Protein AF-A0A960N1C3-F1 (afdb_monomer)

Radius of gyration: 20.53 Å; Cα contacts (8 Å, |Δi|>4): 23; chains: 1; bounding box: 43×40×53 Å

Secondary structure (DSSP, 8-state):
------HHHHHHHHHHHHHHHHHHHHHHHHHHHHTSPPPTT----------TT---HHHH----SHHHHHHHHHHHGGGPPPGGGPPP-

Sequence (89 aa):
MKLSRSRRSFLRQSALTLPAWNTLLNLRLAGSLAAADPTPGDYRSLVCVFFPGGIDSFNLLVPRGDAEHAEYATVRKDLALPKEELLPI

Foldseek 3Di:
DDPPQDPVNVCVVVVCPPVVVVVVVVVVVVVVVQPPDDDPPDDDDDDDDDDPPDDDPCNVDQDQDPVSLVVVCVVCPVNRDDNVPDDDD

Mean predicted aligned error: 12.92 Å

Solvent-accessible surface area (backbone atoms only — not comparable to full-atom values): 5977 Å² total; per-residue (Å²): 136,83,84,82,76,48,72,67,57,51,50,57,54,50,66,58,56,58,62,49,53,55,50,52,51,51,51,51,53,51,50,56,62,70,65,49,84,69,59,94,93,54,92,80,82,89,82,87,86,80,66,93,88,70,82,55,69,69,78,75,52,74,62,82,52,72,70,54,30,53,50,48,35,67,76,44,48,95,74,43,79,61,78,89,74,58,75,89,132

pLDDT: mean 79.6, std 12.65, range [40.84, 97.19]

Structure (mmCIF, N/CA/C/O backbone):
data_AF-A0A960N1C3-F1
#
_entry.id   AF-A0A960N1C3-F1
#
loop_
_atom_site.group_PDB
_atom_site.id
_atom_site.type_symbol
_atom_site.label_atom_id
_atom_site.label_alt_id
_atom_site.label_comp_id
_atom_site.label_asym_id
_atom_site.label_entity_id
_atom_site.label_seq_id
_atom_site.pdbx_PDB_ins_code
_atom_site.Cartn_x
_atom_site.Cartn_y
_atom_site.Cartn_z
_atom_site.occupancy
_atom_site.B_iso_or_equiv
_atom_site.auth_seq_id
_atom_site.auth_comp_id
_atom_site.auth_asym_id
_atom_site.auth_atom_id
_atom_site.pdbx_PDB_model_num
ATOM 1 N N . MET A 1 1 ? 21.895 26.392 21.693 1.00 40.84 1 MET A N 1
ATOM 2 C CA . MET A 1 1 ? 20.879 26.430 20.616 1.00 40.84 1 MET A CA 1
ATOM 3 C C . MET A 1 1 ? 20.348 25.010 20.399 1.00 40.84 1 MET A C 1
ATOM 5 O O . MET A 1 1 ? 21.050 24.195 19.821 1.00 40.84 1 MET A O 1
ATOM 9 N N . LYS A 1 2 ? 19.186 24.651 20.971 1.00 45.91 2 LYS A N 1
ATOM 10 C CA . LYS A 1 2 ? 18.594 23.304 20.823 1.00 45.91 2 LYS A CA 1
ATOM 11 C C . LYS A 1 2 ? 17.814 23.253 19.504 1.00 45.91 2 LYS A C 1
ATOM 13 O O . LYS A 1 2 ? 16.814 23.952 19.377 1.00 45.91 2 LYS A O 1
ATOM 18 N N . LEU A 1 3 ? 18.251 22.447 18.533 1.00 56.75 3 LEU A N 1
ATOM 19 C CA . LEU A 1 3 ? 17.447 22.166 17.339 1.00 56.75 3 LEU A CA 1
ATOM 20 C C . LEU A 1 3 ? 16.240 21.307 17.740 1.00 56.75 3 LEU A C 1
ATOM 22 O O . LEU A 1 3 ? 16.353 20.094 17.901 1.00 56.75 3 LEU A O 1
ATOM 26 N N . SER A 1 4 ? 15.075 21.932 17.900 1.00 62.47 4 SER A N 1
ATOM 27 C CA . SER A 1 4 ? 13.802 21.216 18.004 1.00 62.47 4 SER A CA 1
ATOM 28 C C . SER A 1 4 ? 13.443 20.642 16.627 1.00 62.47 4 SER A C 1
ATOM 30 O O . SER A 1 4 ? 12.883 21.333 15.776 1.00 62.47 4 SER A O 1
ATOM 32 N N . ARG A 1 5 ? 13.813 19.383 16.356 1.00 73.00 5 ARG A N 1
ATOM 33 C CA . ARG A 1 5 ? 13.323 18.650 15.175 1.00 73.00 5 ARG A CA 1
ATOM 34 C C . ARG A 1 5 ? 11.871 18.247 15.426 1.00 73.00 5 ARG A C 1
ATOM 36 O O . ARG A 1 5 ? 11.594 17.443 16.311 1.00 73.00 5 ARG A O 1
ATOM 43 N N . SER A 1 6 ? 10.935 18.783 14.642 1.00 83.81 6 SER A N 1
ATOM 44 C CA . SER A 1 6 ? 9.533 18.364 14.740 1.00 83.81 6 SER A CA 1
ATOM 45 C C . SER A 1 6 ? 9.362 16.923 14.246 1.00 83.81 6 SER A C 1
ATOM 47 O O . SER A 1 6 ? 10.023 16.505 13.291 1.00 83.81 6 SER A O 1
ATOM 49 N N . ARG A 1 7 ? 8.432 16.167 14.849 1.00 81.94 7 ARG A N 1
ATOM 50 C CA . ARG A 1 7 ? 8.078 14.798 14.412 1.00 81.94 7 ARG A CA 1
ATOM 51 C C . ARG A 1 7 ? 7.779 14.737 12.909 1.00 81.94 7 ARG A C 1
ATOM 53 O O . ARG A 1 7 ? 8.210 13.818 12.226 1.00 81.94 7 ARG A O 1
ATOM 60 N N . ARG A 1 8 ? 7.110 15.766 12.377 1.00 77.88 8 ARG A N 1
ATOM 61 C CA . ARG A 1 8 ? 6.813 15.920 10.945 1.00 77.88 8 ARG A CA 1
ATOM 62 C C . ARG A 1 8 ? 8.080 16.073 10.096 1.00 77.88 8 ARG A C 1
ATOM 64 O O . ARG A 1 8 ? 8.153 15.488 9.024 1.00 77.88 8 ARG A O 1
ATOM 71 N N . SER A 1 9 ? 9.061 16.848 10.557 1.00 77.44 9 SER A N 1
ATOM 72 C CA . SER A 1 9 ? 10.347 17.008 9.863 1.00 77.44 9 SER A CA 1
ATOM 73 C C . SER A 1 9 ? 11.113 15.684 9.817 1.00 77.44 9 SER A C 1
ATOM 75 O O . SER A 1 9 ? 11.560 15.271 8.752 1.00 77.44 9 SER A O 1
ATOM 77 N N . PHE A 1 10 ? 11.149 14.960 10.939 1.00 79.50 10 PHE A N 1
ATOM 78 C CA . PHE A 1 10 ? 11.753 13.630 11.012 1.00 79.50 10 PHE A CA 1
ATOM 79 C C . PHE A 1 10 ? 11.078 12.625 10.066 1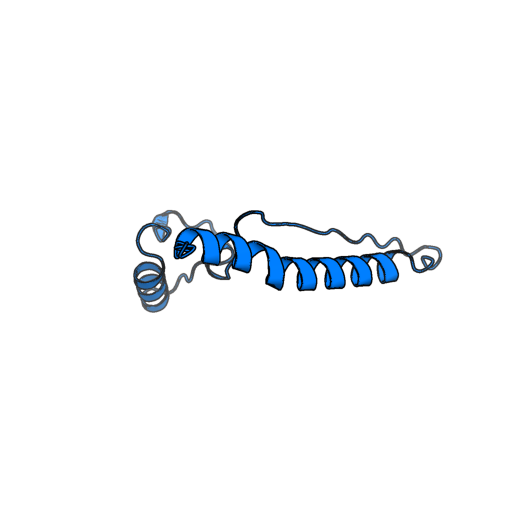.00 79.50 10 PHE A C 1
ATOM 81 O O . PHE A 1 10 ? 11.770 12.002 9.272 1.00 79.50 10 PHE A O 1
ATOM 88 N N . LEU A 1 11 ? 9.742 12.527 10.082 1.00 78.81 11 LEU A N 1
ATOM 89 C CA . LEU A 1 11 ? 8.992 11.612 9.210 1.00 78.81 11 LEU A CA 1
ATOM 90 C C . LEU A 1 11 ? 9.165 11.933 7.721 1.00 78.81 11 LEU A C 1
ATOM 92 O O . LEU A 1 11 ? 9.302 11.026 6.908 1.00 78.81 11 LEU A O 1
ATOM 96 N N . ARG A 1 12 ? 9.207 13.218 7.345 1.00 69.25 12 ARG A N 1
ATOM 97 C CA . ARG A 1 12 ? 9.491 13.616 5.955 1.00 69.25 12 ARG A CA 1
ATOM 98 C C . ARG A 1 12 ? 10.901 13.213 5.534 1.00 69.25 12 ARG A C 1
ATOM 100 O O . ARG A 1 12 ? 11.104 12.790 4.403 1.00 69.25 12 ARG A O 1
ATOM 107 N N . GLN A 1 13 ? 11.867 13.334 6.437 1.00 68.75 13 GLN A N 1
ATOM 108 C CA . GLN A 1 13 ? 13.264 13.029 6.155 1.00 68.75 13 GLN A CA 1
ATOM 109 C C . GLN A 1 13 ? 13.539 11.513 6.162 1.00 68.75 13 GLN A C 1
ATOM 111 O O . GLN A 1 13 ? 14.359 11.047 5.375 1.00 68.75 13 GLN A O 1
ATOM 116 N N . SER A 1 14 ? 12.822 10.722 6.967 1.00 64.31 14 SER A N 1
ATOM 117 C CA . SER A 1 14 ? 12.933 9.255 6.981 1.00 64.31 14 SER A CA 1
ATOM 118 C C . SER A 1 14 ? 12.177 8.585 5.829 1.00 64.31 14 SER A C 1
ATOM 120 O O . SER A 1 14 ? 12.701 7.647 5.230 1.00 64.31 14 SER A O 1
ATOM 122 N N . ALA A 1 15 ? 11.002 9.102 5.448 1.00 62.12 15 ALA A N 1
ATOM 123 C CA . ALA A 1 15 ? 10.229 8.602 4.306 1.00 62.12 15 ALA A CA 1
ATOM 124 C C . A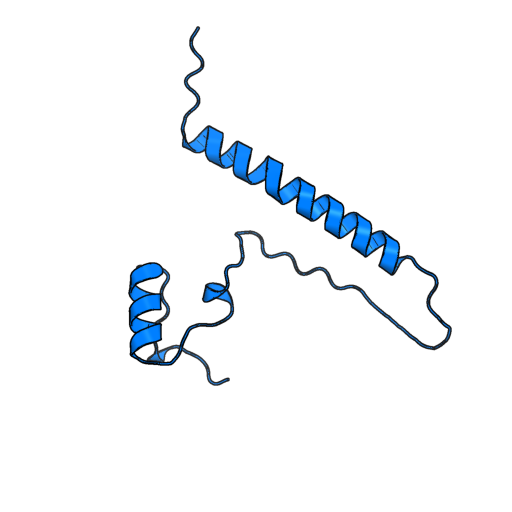LA A 1 15 ? 10.969 8.760 2.966 1.00 62.12 15 ALA A C 1
ATOM 126 O O . ALA A 1 15 ? 10.745 7.983 2.044 1.00 62.12 15 ALA A O 1
ATOM 127 N N . LEU A 1 16 ? 11.872 9.740 2.859 1.00 59.09 16 LEU A N 1
ATOM 128 C CA . LEU A 1 16 ? 12.660 9.990 1.649 1.00 59.09 16 LEU A CA 1
ATOM 129 C C . LEU A 1 16 ? 13.990 9.228 1.594 1.00 59.09 16 LEU A C 1
ATOM 131 O O . LEU A 1 16 ? 14.545 9.093 0.511 1.00 59.09 16 LEU A O 1
ATOM 135 N N . THR A 1 17 ? 14.540 8.765 2.719 1.00 58.44 17 THR A N 1
ATOM 136 C CA . THR A 1 17 ? 15.942 8.302 2.759 1.00 58.44 17 THR A CA 1
ATOM 137 C C . THR A 1 17 ? 16.100 6.785 2.717 1.00 58.44 17 THR A C 1
ATOM 139 O O . THR A 1 17 ? 17.032 6.301 2.082 1.00 58.44 17 THR A O 1
ATOM 142 N N . LEU A 1 18 ? 15.191 6.018 3.328 1.00 56.22 18 LEU A N 1
ATOM 143 C CA . LEU A 1 18 ? 15.324 4.556 3.418 1.00 56.22 18 LEU A CA 1
ATOM 144 C C . LEU A 1 18 ? 14.653 3.780 2.269 1.00 56.22 18 LEU A C 1
ATOM 146 O O . LEU A 1 18 ? 15.343 2.996 1.614 1.00 56.22 18 LEU A O 1
ATOM 150 N N . PRO A 1 19 ? 13.358 3.983 1.955 1.00 61.19 19 PRO A N 1
ATOM 151 C CA . PRO A 1 19 ? 12.724 3.249 0.859 1.00 61.19 19 PRO A CA 1
ATOM 152 C C . PRO A 1 19 ? 13.253 3.698 -0.509 1.00 61.19 19 PRO A C 1
ATOM 154 O O . PRO A 1 19 ? 13.429 2.866 -1.392 1.00 61.19 19 PRO A O 1
ATOM 157 N N . ALA A 1 20 ? 13.609 4.979 -0.667 1.00 64.19 20 ALA A N 1
ATOM 158 C CA . ALA A 1 20 ? 14.124 5.498 -1.932 1.00 64.19 20 ALA A CA 1
ATOM 159 C C . ALA A 1 20 ? 15.431 4.818 -2.359 1.00 64.19 20 ALA A C 1
ATOM 161 O O . ALA A 1 20 ? 15.603 4.532 -3.540 1.00 64.19 20 ALA A O 1
ATOM 162 N N . TRP A 1 21 ? 16.329 4.512 -1.415 1.00 68.12 21 TRP A N 1
ATOM 163 C CA . TRP A 1 21 ? 17.602 3.860 -1.729 1.00 68.12 21 TRP A CA 1
ATOM 164 C C . TRP A 1 21 ? 17.408 2.408 -2.167 1.00 68.12 21 TRP A C 1
ATOM 166 O O . TRP A 1 21 ? 17.997 1.972 -3.155 1.00 68.12 21 TRP A O 1
ATOM 176 N N . ASN A 1 22 ? 16.535 1.670 -1.475 1.00 74.62 22 ASN A N 1
ATOM 177 C CA . ASN A 1 22 ? 16.192 0.302 -1.854 1.00 74.62 22 ASN A CA 1
ATOM 178 C C . ASN A 1 22 ? 15.506 0.263 -3.231 1.00 74.62 22 ASN A C 1
ATOM 180 O O . ASN A 1 22 ? 15.871 -0.548 -4.079 1.00 74.62 22 ASN A O 1
ATOM 184 N N . THR A 1 23 ? 14.586 1.191 -3.506 1.00 78.56 23 THR A N 1
ATOM 185 C CA . THR A 1 23 ? 13.963 1.333 -4.828 1.00 78.56 23 THR A CA 1
ATOM 186 C C . THR A 1 23 ? 14.986 1.690 -5.908 1.00 78.56 23 THR A C 1
ATOM 188 O O . THR A 1 23 ? 14.997 1.052 -6.954 1.00 78.56 23 THR A O 1
ATOM 191 N N . LEU A 1 24 ? 15.887 2.649 -5.668 1.00 80.06 24 LEU A N 1
ATOM 192 C CA . LEU A 1 24 ? 16.948 3.028 -6.613 1.00 80.06 24 LEU A CA 1
ATOM 193 C C . LEU A 1 24 ? 17.890 1.864 -6.936 1.00 80.06 24 LEU A C 1
ATOM 195 O O . LEU A 1 24 ? 18.264 1.685 -8.094 1.00 80.06 24 LEU A O 1
ATOM 199 N N . LEU A 1 25 ? 18.255 1.062 -5.934 1.00 82.81 25 LEU A N 1
ATOM 200 C CA . LEU A 1 25 ? 19.073 -0.135 -6.130 1.00 82.81 25 LEU A CA 1
ATOM 201 C C . LEU A 1 25 ? 18.339 -1.193 -6.958 1.00 82.81 25 LEU A C 1
ATOM 203 O O . LEU A 1 25 ? 18.909 -1.705 -7.920 1.00 82.81 25 LEU A O 1
ATOM 207 N N . ASN A 1 26 ? 17.073 -1.475 -6.639 1.00 80.25 26 ASN A N 1
ATOM 208 C CA . ASN A 1 26 ? 16.253 -2.408 -7.416 1.00 80.25 26 ASN A CA 1
ATOM 209 C C . ASN A 1 26 ? 16.060 -1.935 -8.863 1.00 80.25 26 ASN A C 1
ATOM 211 O O . ASN A 1 26 ? 16.173 -2.736 -9.786 1.00 80.25 26 ASN A O 1
ATOM 215 N N . LEU A 1 27 ? 15.849 -0.634 -9.086 1.00 80.81 27 LEU A N 1
ATOM 216 C CA . LEU A 1 27 ? 15.745 -0.057 -10.429 1.00 80.81 27 LEU A CA 1
ATOM 217 C C . LEU A 1 27 ? 17.068 -0.138 -11.199 1.00 80.81 27 LEU A C 1
ATOM 219 O O . LEU A 1 27 ? 17.057 -0.450 -12.387 1.00 80.81 27 LEU A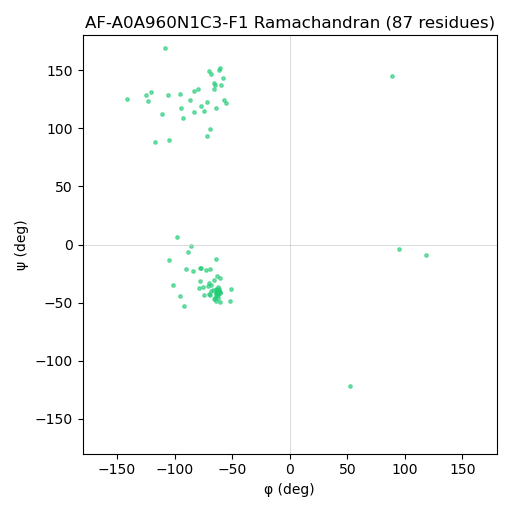 O 1
ATOM 223 N N . ARG A 1 28 ? 18.215 0.089 -10.543 1.00 82.75 28 ARG A N 1
ATOM 224 C CA . ARG A 1 28 ? 19.532 -0.106 -11.173 1.00 82.75 28 ARG A CA 1
ATOM 225 C C . ARG A 1 28 ? 19.769 -1.557 -11.576 1.00 82.75 28 ARG A C 1
ATOM 227 O O . ARG A 1 28 ? 20.263 -1.801 -12.673 1.00 82.75 28 ARG A O 1
ATOM 234 N N . LEU A 1 29 ? 19.418 -2.506 -10.711 1.00 82.44 29 LEU A N 1
ATOM 235 C CA . LEU A 1 29 ? 19.535 -3.934 -11.005 1.00 82.44 29 LEU A CA 1
ATOM 236 C C . LEU A 1 29 ? 18.606 -4.339 -12.155 1.00 82.44 29 LEU A C 1
ATOM 238 O O . LEU A 1 29 ? 19.059 -4.971 -13.106 1.00 82.44 29 LEU A O 1
ATOM 242 N N . ALA A 1 30 ? 17.347 -3.902 -12.135 1.00 78.56 30 ALA A N 1
ATOM 243 C CA . ALA A 1 30 ? 16.406 -4.151 -13.224 1.00 78.56 30 ALA A CA 1
ATOM 244 C C . ALA A 1 30 ? 16.890 -3.549 -14.556 1.00 78.56 30 ALA A C 1
ATOM 246 O O . ALA A 1 30 ? 16.840 -4.221 -15.584 1.00 78.56 30 ALA A O 1
ATOM 247 N N . GLY A 1 31 ? 17.441 -2.330 -14.535 1.00 74.69 31 GLY A N 1
ATOM 248 C CA . GLY A 1 31 ? 18.063 -1.707 -15.705 1.00 74.69 31 GLY A CA 1
ATOM 249 C C . GLY A 1 31 ? 19.275 -2.481 -16.234 1.00 74.69 31 GLY A C 1
ATOM 250 O O . GLY A 1 31 ? 19.446 -2.583 -17.443 1.00 74.69 31 GLY A O 1
ATOM 251 N N . SER A 1 32 ? 20.083 -3.083 -15.355 1.00 75.62 32 SER A N 1
ATOM 252 C CA . SER A 1 32 ? 21.225 -3.911 -15.772 1.00 75.62 32 SER A CA 1
ATOM 253 C C . SER A 1 32 ? 20.807 -5.221 -16.449 1.00 75.62 32 SER A C 1
ATOM 255 O O . SER A 1 32 ? 21.456 -5.648 -17.396 1.00 75.62 32 SER A O 1
ATOM 257 N N . LEU A 1 33 ? 19.694 -5.824 -16.016 1.00 68.00 33 LEU A N 1
ATOM 258 C CA . LEU A 1 33 ? 19.137 -7.033 -16.632 1.00 68.00 33 LEU A CA 1
ATOM 259 C C . LEU A 1 33 ? 18.437 -6.728 -17.960 1.00 68.00 33 LEU A C 1
ATOM 261 O O . LEU A 1 33 ? 18.528 -7.515 -18.895 1.00 68.00 33 LEU A O 1
ATOM 265 N N . ALA A 1 34 ? 17.769 -5.576 -18.058 1.00 67.19 34 ALA A N 1
ATOM 266 C CA . ALA A 1 34 ? 17.148 -5.113 -19.298 1.00 67.19 34 ALA A CA 1
ATOM 267 C C . ALA A 1 34 ? 18.173 -4.721 -20.380 1.00 67.19 34 ALA A C 1
ATOM 269 O O . ALA A 1 34 ? 17.826 -4.689 -21.554 1.00 67.19 34 ALA A O 1
ATOM 270 N N . ALA A 1 35 ? 19.417 -4.424 -19.992 1.00 67.50 35 ALA A N 1
ATOM 271 C CA . ALA A 1 35 ? 20.515 -4.112 -20.906 1.00 67.50 35 ALA A CA 1
ATOM 272 C C . ALA A 1 35 ? 21.259 -5.356 -21.432 1.00 67.50 35 ALA A C 1
ATOM 274 O O . ALA A 1 35 ? 22.205 -5.203 -22.202 1.00 67.50 35 ALA A O 1
ATOM 275 N N . ALA A 1 36 ? 20.876 -6.568 -21.011 1.00 68.81 36 ALA A N 1
ATOM 276 C CA . ALA A 1 36 ? 21.413 -7.795 -21.590 1.00 68.81 36 ALA A CA 1
ATOM 277 C C . ALA A 1 36 ? 20.982 -7.913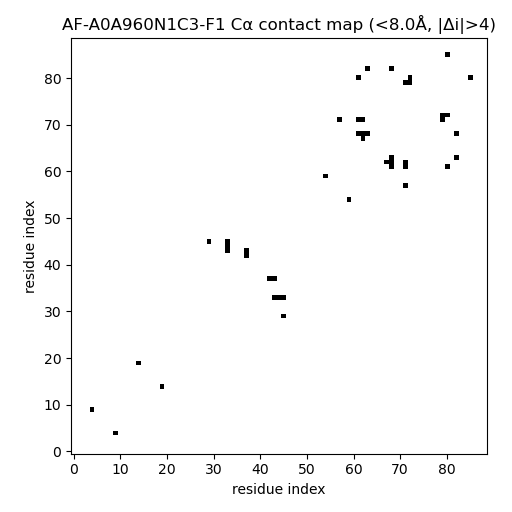 -23.059 1.00 68.81 36 ALA A C 1
ATOM 279 O O . ALA A 1 36 ? 19.827 -7.635 -23.386 1.00 68.81 36 ALA A O 1
ATOM 280 N N . ASP A 1 37 ? 21.905 -8.327 -23.931 1.00 66.62 37 ASP A N 1
ATOM 281 C CA . ASP A 1 37 ? 21.627 -8.429 -25.363 1.00 66.62 37 ASP A CA 1
ATOM 282 C C . ASP A 1 37 ? 20.424 -9.355 -25.618 1.00 66.62 37 ASP A C 1
ATOM 284 O O . ASP A 1 37 ? 20.423 -10.511 -25.170 1.00 66.62 37 ASP A O 1
ATOM 288 N N . PRO A 1 38 ? 19.382 -8.873 -26.318 1.00 64.38 38 PRO A N 1
ATOM 289 C CA . PRO A 1 38 ? 18.207 -9.677 -26.595 1.00 64.38 38 PRO A CA 1
ATOM 290 C C . PRO A 1 38 ? 18.577 -10.836 -27.519 1.00 64.38 38 PRO A C 1
ATOM 292 O O . PRO A 1 38 ? 19.320 -10.688 -28.492 1.00 64.38 38 PRO A O 1
ATOM 295 N N . THR A 1 39 ? 18.023 -12.011 -27.234 1.00 72.50 39 THR A N 1
ATOM 296 C CA . THR A 1 39 ? 18.134 -13.157 -28.136 1.00 72.50 39 THR A CA 1
ATOM 297 C C . THR A 1 39 ? 17.381 -12.819 -29.433 1.00 72.50 39 THR A C 1
ATOM 299 O O . THR A 1 39 ? 16.260 -12.305 -29.355 1.00 72.50 39 THR A O 1
ATOM 302 N N . PRO A 1 40 ? 17.946 -13.060 -30.632 1.00 71.94 40 PRO A N 1
ATOM 303 C CA . PRO A 1 40 ? 17.276 -12.705 -31.882 1.00 71.94 40 PRO A CA 1
ATOM 304 C C . PRO A 1 40 ? 15.873 -13.327 -31.970 1.00 71.94 40 PRO A C 1
ATOM 306 O O . PRO A 1 40 ? 15.730 -14.544 -31.888 1.00 71.94 40 PRO A O 1
ATOM 309 N N . GLY A 1 41 ? 14.843 -12.487 -32.132 1.00 74.56 41 GLY A N 1
ATOM 310 C CA . GLY A 1 41 ? 13.435 -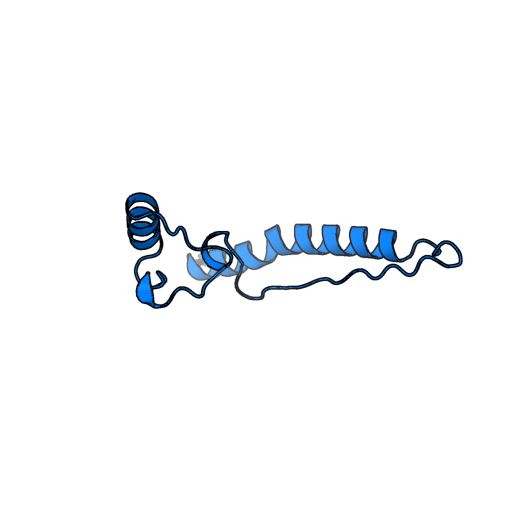12.904 -32.213 1.00 74.56 41 GLY A CA 1
ATOM 311 C C . GLY A 1 41 ? 12.641 -12.861 -30.898 1.00 74.56 41 GLY A C 1
ATOM 312 O O . GLY A 1 41 ? 11.434 -13.082 -30.936 1.00 74.56 41 GLY A O 1
ATOM 313 N N . ASP A 1 42 ? 13.267 -12.534 -29.764 1.00 73.12 42 ASP A N 1
ATOM 314 C CA . ASP A 1 42 ? 12.616 -12.466 -28.447 1.00 73.12 42 ASP A CA 1
ATOM 315 C C . ASP A 1 42 ? 12.657 -11.030 -27.890 1.00 73.12 42 ASP A C 1
ATOM 317 O O . ASP A 1 42 ? 13.597 -10.617 -27.208 1.00 73.12 42 ASP A O 1
ATOM 321 N N . TYR A 1 43 ? 11.647 -10.225 -28.241 1.00 71.56 43 TYR A N 1
ATOM 322 C CA . TYR A 1 43 ? 11.515 -8.851 -27.752 1.00 71.56 43 TYR A CA 1
ATOM 323 C C . TYR A 1 43 ? 11.000 -8.842 -26.310 1.00 71.56 43 TYR A C 1
ATOM 325 O O . TYR A 1 43 ? 9.877 -9.268 -26.035 1.00 71.56 43 TYR A O 1
ATOM 333 N N . ARG A 1 44 ? 11.797 -8.292 -25.391 1.00 70.19 44 ARG A N 1
ATOM 334 C CA . ARG A 1 44 ? 11.435 -8.130 -23.979 1.00 70.19 44 ARG A CA 1
ATOM 335 C C . ARG A 1 44 ? 11.580 -6.671 -23.569 1.00 70.19 44 ARG A C 1
ATOM 337 O O . ARG A 1 44 ? 12.630 -6.070 -23.768 1.00 70.19 44 ARG A O 1
ATOM 344 N N . SER A 1 45 ? 10.538 -6.110 -22.961 1.00 74.69 45 SER A N 1
ATOM 345 C CA . SER A 1 45 ? 10.544 -4.745 -22.425 1.00 74.69 45 SER A CA 1
ATOM 346 C C . SER A 1 45 ? 10.253 -4.749 -20.929 1.00 74.69 45 SER A C 1
ATOM 348 O O . SER A 1 45 ? 9.273 -5.351 -20.488 1.00 74.69 45 SER A O 1
ATOM 350 N N . LEU A 1 46 ? 11.069 -4.036 -20.153 1.00 76.88 46 LEU A N 1
ATOM 351 C CA . LEU A 1 46 ? 10.812 -3.773 -18.740 1.00 76.88 46 LEU A CA 1
ATOM 352 C C . LEU A 1 46 ? 9.930 -2.522 -18.603 1.00 76.88 46 LEU A C 1
ATOM 354 O O . LEU A 1 46 ? 10.307 -1.449 -19.069 1.00 76.88 46 LEU A O 1
ATOM 358 N N . VAL A 1 47 ? 8.788 -2.644 -17.922 1.00 80.94 47 VAL A N 1
ATOM 359 C CA . VAL A 1 47 ? 7.916 -1.507 -17.591 1.00 80.94 47 VAL A CA 1
ATOM 360 C C . VAL A 1 47 ? 7.966 -1.260 -16.086 1.00 80.94 47 VAL A C 1
ATOM 362 O O . VAL A 1 47 ? 7.486 -2.070 -15.297 1.00 80.94 47 VAL A O 1
ATOM 365 N N . CYS A 1 48 ? 8.544 -0.131 -15.676 1.00 81.69 48 CYS A N 1
ATOM 366 C CA . CYS A 1 48 ? 8.526 0.305 -14.281 1.00 81.69 48 CYS A CA 1
ATOM 367 C C . CYS A 1 48 ? 7.329 1.229 -14.036 1.00 81.69 48 CYS A C 1
ATOM 369 O O . CYS A 1 48 ? 7.334 2.380 -14.470 1.00 81.69 48 CYS A O 1
ATOM 371 N N . VAL A 1 49 ? 6.325 0.739 -13.306 1.00 80.81 49 VAL A N 1
ATOM 372 C CA . VAL A 1 49 ? 5.185 1.550 -12.857 1.00 80.81 49 VAL A CA 1
ATOM 373 C C . VAL A 1 49 ? 5.473 2.066 -11.453 1.00 80.81 49 VAL A C 1
ATOM 375 O O . VAL A 1 49 ? 5.650 1.288 -10.517 1.00 80.81 49 VAL A O 1
ATOM 378 N N . PHE A 1 50 ? 5.546 3.386 -11.306 1.00 78.38 50 PHE A N 1
ATOM 379 C CA . PHE A 1 50 ? 5.778 4.036 -10.022 1.00 78.38 50 PHE A CA 1
ATOM 380 C C . PHE A 1 50 ? 4.488 4.680 -9.514 1.00 78.38 50 PHE A C 1
ATOM 382 O O . PHE A 1 50 ? 3.864 5.457 -10.233 1.00 78.38 50 PHE A O 1
ATOM 389 N N . PHE A 1 51 ? 4.118 4.386 -8.265 1.00 77.31 51 PHE A N 1
ATOM 390 C CA . PHE A 1 51 ? 2.933 4.937 -7.605 1.00 77.31 51 PHE A CA 1
ATOM 391 C C . PHE A 1 51 ? 3.345 6.012 -6.583 1.00 77.31 51 PHE A C 1
ATOM 393 O O . PHE A 1 51 ? 3.614 5.688 -5.418 1.00 77.31 51 PHE A O 1
ATOM 400 N N . PRO A 1 52 ? 3.444 7.295 -6.989 1.00 65.44 52 PRO A N 1
ATOM 401 C CA . PRO A 1 52 ? 3.771 8.375 -6.067 1.00 65.44 52 PRO A CA 1
ATOM 402 C C . PRO A 1 52 ? 2.648 8.518 -5.031 1.00 65.44 52 PRO A C 1
ATOM 404 O O . PRO A 1 52 ? 1.511 8.807 -5.381 1.00 65.44 52 PRO A O 1
ATOM 407 N N . GLY A 1 53 ? 2.968 8.305 -3.753 1.00 75.38 53 GLY A N 1
ATOM 408 C CA . GLY A 1 53 ? 1.987 8.312 -2.656 1.00 75.38 53 GLY A CA 1
ATOM 409 C C . GLY A 1 53 ? 1.870 6.985 -1.906 1.00 75.38 53 GLY A C 1
ATOM 410 O O . GLY A 1 53 ? 1.283 6.958 -0.829 1.00 75.38 53 GLY A O 1
ATOM 411 N N . GLY A 1 54 ? 2.510 5.928 -2.416 1.00 76.12 54 GLY A N 1
ATOM 412 C CA . GLY A 1 54 ? 2.490 4.599 -1.813 1.00 76.12 54 GLY A CA 1
ATOM 413 C C . GLY A 1 54 ? 1.314 3.765 -2.310 1.00 76.12 54 GLY A C 1
ATOM 414 O O . GLY A 1 54 ? 0.226 4.271 -2.577 1.00 76.12 54 GLY A O 1
ATOM 415 N N . ILE A 1 55 ? 1.560 2.468 -2.448 1.00 82.38 55 ILE A N 1
ATOM 416 C CA . ILE A 1 55 ? 0.546 1.476 -2.776 1.00 82.38 55 ILE A CA 1
ATOM 417 C C . ILE A 1 55 ? 0.567 0.424 -1.672 1.00 82.38 55 ILE A C 1
ATOM 419 O O . ILE A 1 55 ? 1.622 -0.123 -1.356 1.00 82.38 55 ILE A O 1
ATOM 423 N N . ASP A 1 56 ? -0.577 0.205 -1.036 1.00 85.94 56 ASP A N 1
ATOM 424 C CA . ASP A 1 56 ? -0.785 -0.915 -0.124 1.00 85.94 56 ASP A CA 1
ATOM 425 C C . ASP A 1 56 ? -1.727 -1.935 -0.779 1.00 85.94 56 ASP A C 1
ATOM 427 O O . ASP A 1 56 ? -2.331 -1.670 -1.823 1.00 85.94 56 ASP A O 1
ATOM 431 N N . SER A 1 57 ? -1.841 -3.122 -0.186 1.00 81.44 57 SER A N 1
ATOM 432 C CA . SER A 1 57 ? -2.688 -4.187 -0.732 1.00 81.44 57 SER A CA 1
ATOM 433 C C . SER A 1 57 ? -4.164 -3.780 -0.827 1.00 81.44 57 SER A C 1
ATOM 435 O O . SER A 1 57 ? -4.862 -4.234 -1.728 1.00 81.44 57 SER A O 1
ATOM 437 N N . PHE A 1 58 ? -4.628 -2.885 0.050 1.00 86.56 58 PHE A N 1
ATOM 438 C CA . PHE A 1 58 ? -6.010 -2.403 0.093 1.00 86.56 58 PHE A CA 1
ATOM 439 C C . PHE A 1 58 ? -6.334 -1.361 -0.985 1.00 86.56 58 PHE A C 1
ATOM 441 O O . PHE A 1 58 ? -7.504 -1.184 -1.320 1.00 86.56 58 PHE A O 1
ATOM 448 N N . ASN A 1 59 ? -5.325 -0.701 -1.558 1.00 78.38 59 ASN A N 1
ATOM 449 C CA . ASN A 1 59 ? -5.464 0.131 -2.755 1.00 78.38 59 ASN A CA 1
ATOM 450 C C . ASN A 1 59 ? -5.567 -0.703 -4.043 1.00 78.38 59 ASN A C 1
ATOM 452 O O . ASN A 1 59 ? -6.015 -0.183 -5.061 1.00 78.38 59 ASN A O 1
ATOM 456 N N . LEU A 1 60 ? -5.121 -1.963 -4.017 1.00 86.38 60 LEU A N 1
ATOM 457 C CA . LEU A 1 60 ? -5.145 -2.863 -5.173 1.00 86.38 60 LEU A CA 1
ATOM 458 C C . LEU A 1 60 ? -6.380 -3.759 -5.184 1.00 86.38 60 LEU A C 1
ATOM 460 O O . LEU A 1 60 ? -6.996 -3.942 -6.231 1.00 86.38 60 LEU A O 1
ATOM 464 N N . LEU A 1 61 ? -6.730 -4.330 -4.030 1.00 90.25 61 LEU A N 1
ATOM 465 C CA . LEU A 1 61 ? -7.840 -5.261 -3.907 1.00 90.25 61 LEU A CA 1
ATOM 466 C C . LEU A 1 61 ? -8.597 -5.022 -2.600 1.00 90.25 61 LEU A C 1
ATOM 468 O O . LEU A 1 61 ? -8.026 -5.074 -1.510 1.00 90.25 61 LEU A O 1
ATOM 472 N N . VAL A 1 62 ? -9.904 -4.806 -2.720 1.00 93.81 62 VAL A N 1
ATOM 473 C CA . VAL A 1 62 ? -10.806 -4.679 -1.573 1.00 93.81 62 VAL A CA 1
ATOM 474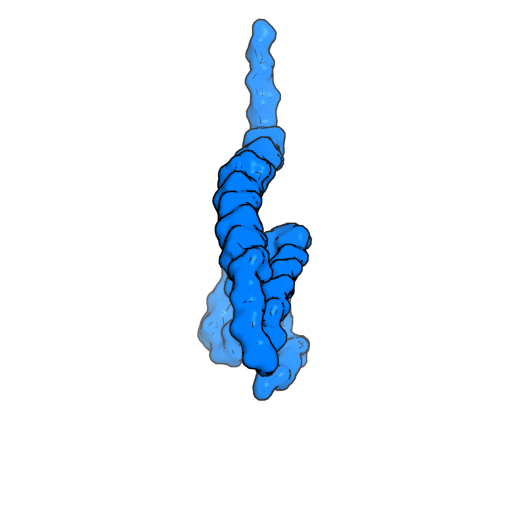 C C . VAL A 1 62 ? -11.446 -6.043 -1.282 1.00 93.81 62 VAL A C 1
ATOM 476 O O . VAL A 1 62 ? -11.987 -6.661 -2.206 1.00 93.81 62 VAL A O 1
ATOM 479 N N . PRO A 1 63 ? -11.414 -6.540 -0.030 1.00 94.00 63 PRO A N 1
ATOM 480 C CA . PRO A 1 63 ? -12.111 -7.768 0.344 1.00 94.00 63 PRO A CA 1
ATOM 481 C C . PRO A 1 63 ? -13.621 -7.659 0.096 1.00 94.00 63 PRO A C 1
ATOM 483 O O . PRO A 1 63 ? -14.228 -6.634 0.400 1.00 94.00 63 PRO A O 1
ATOM 486 N N . ARG A 1 64 ? -14.240 -8.715 -0.452 1.00 92.31 64 ARG A N 1
ATOM 487 C CA . ARG A 1 64 ? -15.681 -8.725 -0.784 1.00 92.31 64 ARG A CA 1
ATOM 488 C C . ARG A 1 64 ? -16.547 -9.541 0.174 1.00 92.31 64 ARG A C 1
ATOM 490 O O . ARG A 1 64 ? -17.767 -9.433 0.094 1.00 92.31 64 ARG A O 1
ATOM 497 N N . GLY A 1 65 ? -15.967 -10.373 1.036 1.00 94.12 65 GLY A N 1
ATOM 498 C CA . GLY A 1 65 ? -16.739 -11.065 2.071 1.00 94.12 65 GLY A CA 1
ATOM 499 C C . GLY A 1 65 ? -17.215 -10.075 3.138 1.00 94.12 65 GLY A C 1
ATOM 500 O O . GLY A 1 65 ? -16.598 -9.028 3.325 1.00 94.12 65 GLY A O 1
ATOM 501 N N . ASP A 1 66 ? -18.364 -10.334 3.765 1.00 95.31 66 ASP A N 1
ATOM 502 C CA . ASP A 1 66 ? -18.985 -9.367 4.685 1.00 95.31 66 ASP A CA 1
ATOM 503 C C . ASP A 1 66 ? -18.122 -9.107 5.925 1.00 95.31 66 ASP A C 1
ATOM 505 O O . ASP A 1 66 ? -17.949 -7.957 6.328 1.00 95.31 66 ASP A O 1
ATOM 509 N N . ALA A 1 67 ? -17.535 -10.158 6.501 1.00 97.19 67 ALA A N 1
ATOM 510 C CA . ALA A 1 67 ? -16.670 -10.036 7.671 1.00 97.19 67 ALA A CA 1
ATOM 511 C C . ALA A 1 67 ? -15.347 -9.331 7.327 1.00 97.19 67 ALA A C 1
ATOM 513 O O . ALA A 1 67 ? -14.908 -8.432 8.041 1.00 97.19 67 ALA A O 1
ATOM 514 N N . GLU A 1 68 ? -14.737 -9.696 6.201 1.00 95.88 68 GLU A N 1
ATOM 515 C CA . GLU A 1 68 ? -13.453 -9.166 5.747 1.00 95.88 68 GLU A CA 1
ATOM 516 C C . GLU A 1 68 ? -13.580 -7.714 5.277 1.00 95.88 68 GLU A C 1
ATOM 518 O O . GLU A 1 68 ? -12.677 -6.907 5.502 1.00 95.88 68 GLU A O 1
ATOM 523 N N . HIS A 1 69 ? -14.703 -7.354 4.645 1.00 96.06 69 HIS A N 1
ATOM 524 C CA . HIS A 1 69 ? -14.991 -5.966 4.279 1.00 96.06 69 HIS A CA 1
ATOM 525 C C . HIS A 1 69 ? -15.232 -5.110 5.526 1.00 96.06 69 HIS A C 1
ATOM 527 O O . HIS A 1 69 ? -14.705 -4.002 5.605 1.00 96.06 69 HIS A O 1
ATOM 533 N N . ALA A 1 70 ? -15.932 -5.632 6.541 1.00 96.62 70 ALA A N 1
ATOM 534 C CA . ALA A 1 70 ? -16.112 -4.929 7.811 1.00 96.62 70 ALA A CA 1
ATOM 535 C C . ALA A 1 70 ? -14.773 -4.670 8.530 1.00 96.62 70 ALA A C 1
ATOM 537 O O . ALA A 1 70 ? -14.546 -3.574 9.059 1.00 96.62 70 ALA A O 1
ATOM 538 N N . GLU A 1 71 ? -13.851 -5.637 8.511 1.00 96.56 71 GLU A N 1
ATOM 539 C CA . GLU A 1 71 ? -12.489 -5.450 9.022 1.00 96.56 71 GLU A CA 1
ATOM 540 C C . GLU A 1 71 ? -11.718 -4.405 8.199 1.00 96.56 71 GLU A C 1
ATOM 542 O O . GLU A 1 71 ? -11.169 -3.455 8.763 1.00 96.56 71 GLU A O 1
ATOM 547 N N . TYR A 1 72 ? -11.743 -4.516 6.867 1.00 95.81 72 TYR A N 1
ATOM 548 C CA . TYR A 1 72 ? -11.169 -3.530 5.946 1.00 95.81 72 TYR A CA 1
ATOM 549 C C . TYR A 1 72 ? -11.668 -2.113 6.247 1.00 95.81 72 TYR A C 1
ATOM 551 O O . TYR A 1 72 ? -10.857 -1.194 6.390 1.00 95.81 72 TYR A O 1
ATOM 559 N N . ALA A 1 73 ? -12.981 -1.935 6.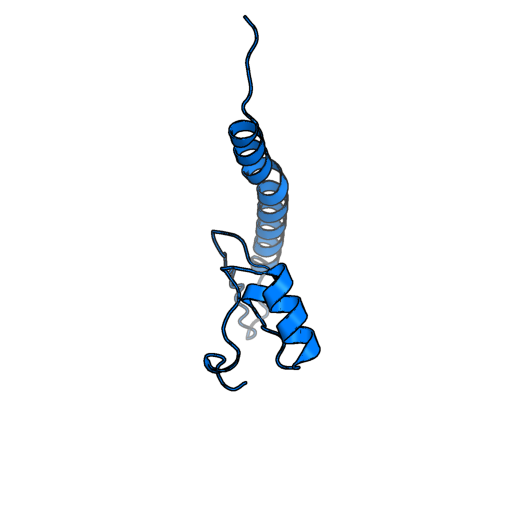400 1.00 95.81 73 ALA A N 1
ATOM 560 C CA . ALA A 1 73 ? -13.598 -0.645 6.677 1.00 95.81 73 ALA A CA 1
ATOM 561 C C . ALA A 1 73 ? -13.147 -0.085 8.033 1.00 95.81 73 ALA A C 1
ATOM 563 O O . ALA A 1 73 ? -12.833 1.100 8.146 1.00 95.81 73 ALA A O 1
ATOM 564 N N . THR A 1 74 ? -13.017 -0.947 9.045 1.00 96.56 74 THR A N 1
ATOM 565 C CA . THR A 1 74 ? -12.515 -0.570 10.375 1.00 96.56 74 THR A CA 1
ATOM 566 C C . THR A 1 74 ? -11.065 -0.078 10.321 1.00 96.56 74 THR A C 1
ATOM 568 O O . THR A 1 74 ? -10.712 0.913 10.968 1.00 96.56 74 THR A O 1
ATOM 571 N N . VAL A 1 75 ? -10.214 -0.742 9.534 1.00 94.81 75 VAL A N 1
ATOM 572 C CA . VAL A 1 75 ? -8.793 -0.389 9.388 1.00 94.81 75 VAL A CA 1
ATOM 573 C C . VAL A 1 75 ? -8.611 0.870 8.535 1.00 94.81 75 VAL A C 1
ATOM 575 O O . VAL A 1 75 ? -7.824 1.749 8.895 1.00 94.81 75 VAL A O 1
ATOM 578 N N . ARG A 1 76 ? -9.336 0.981 7.417 1.00 93.56 76 ARG A N 1
ATOM 579 C CA . ARG A 1 76 ? -9.185 2.058 6.422 1.00 93.56 76 ARG A CA 1
ATOM 580 C C . ARG A 1 76 ? -9.944 3.333 6.773 1.00 93.56 76 ARG A C 1
ATOM 582 O O . ARG A 1 76 ? -9.529 4.403 6.326 1.00 93.56 76 ARG A O 1
ATOM 589 N N . LYS A 1 77 ? -10.985 3.240 7.606 1.00 94.12 77 LYS A N 1
ATOM 590 C CA . LYS A 1 77 ? -11.795 4.374 8.078 1.00 94.12 77 LYS A CA 1
ATOM 591 C C . LYS A 1 77 ? -12.294 5.205 6.892 1.00 94.12 77 LYS A C 1
ATOM 593 O O . LYS A 1 77 ? -12.905 4.660 5.983 1.00 94.12 77 LYS A O 1
ATOM 598 N N . ASP A 1 78 ? -11.959 6.490 6.858 1.00 94.88 78 ASP A N 1
ATOM 599 C CA . ASP A 1 78 ? -12.380 7.438 5.823 1.00 94.88 78 ASP A CA 1
ATOM 600 C C . ASP A 1 78 ? -11.842 7.102 4.414 1.00 94.88 78 ASP A C 1
ATOM 602 O O . ASP A 1 78 ? -12.288 7.686 3.432 1.00 94.88 78 ASP A O 1
ATOM 606 N N . LEU A 1 79 ? -10.876 6.178 4.295 1.00 92.69 79 LEU A N 1
ATOM 607 C CA . LEU A 1 79 ? -10.322 5.696 3.020 1.00 92.69 79 LEU A CA 1
ATOM 608 C C . LEU A 1 79 ? -10.942 4.370 2.545 1.00 92.69 79 LEU A C 1
ATOM 610 O O . LEU A 1 79 ? -10.417 3.755 1.609 1.00 92.69 79 LEU A O 1
ATOM 614 N N . ALA A 1 80 ? -11.969 3.868 3.232 1.00 94.81 80 ALA A N 1
ATOM 615 C CA . ALA A 1 80 ? -12.652 2.633 2.873 1.00 94.81 80 ALA A CA 1
ATOM 616 C C . ALA A 1 80 ? -13.642 2.867 1.725 1.00 94.81 80 ALA A C 1
ATOM 618 O O . ALA A 1 80 ? -14.438 3.802 1.768 1.00 94.81 80 ALA A O 1
ATOM 619 N N . LEU A 1 81 ? -13.619 1.991 0.721 1.00 94.62 81 LEU A N 1
ATOM 620 C CA . LEU A 1 81 ? -14.593 2.006 -0.368 1.00 94.62 81 LEU A CA 1
ATOM 621 C C . LEU A 1 81 ? -15.887 1.277 0.043 1.00 94.62 81 LEU A C 1
ATOM 623 O O . LEU A 1 81 ? -15.800 0.148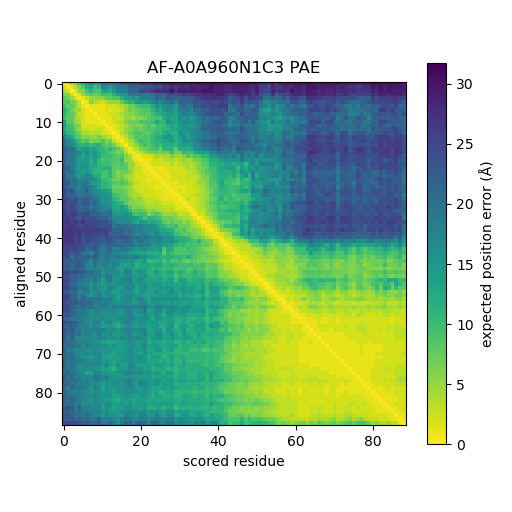 0.552 1.00 94.62 81 LEU A O 1
ATOM 627 N N . PRO A 1 82 ? -17.075 1.872 -0.197 1.00 93.88 82 PRO A N 1
ATOM 628 C CA . PRO A 1 82 ? -18.358 1.199 -0.016 1.00 93.88 82 PRO A CA 1
ATOM 629 C C . PRO A 1 82 ? -18.446 -0.057 -0.878 1.00 93.88 82 PRO A C 1
ATOM 631 O O . PRO A 1 82 ? -17.947 -0.095 -2.006 1.00 93.88 82 PRO A O 1
ATOM 634 N N . LYS A 1 83 ? -19.086 -1.103 -0.356 1.00 92.44 83 LYS A N 1
ATOM 635 C CA . LYS A 1 83 ? -19.144 -2.405 -1.032 1.00 92.44 83 LYS A CA 1
ATOM 636 C C . LYS A 1 83 ? -19.934 -2.326 -2.343 1.00 92.44 83 LYS A C 1
ATOM 638 O O . LYS A 1 83 ? -19.627 -3.036 -3.298 1.00 92.44 83 LYS A O 1
ATOM 643 N N . GLU A 1 84 ? -20.914 -1.433 -2.384 1.00 93.38 84 GLU A N 1
ATOM 644 C CA . GLU A 1 84 ? -21.819 -1.175 -3.502 1.00 93.38 84 GLU A CA 1
ATOM 645 C C . GLU A 1 84 ? -21.124 -0.451 -4.664 1.00 93.38 84 GLU A C 1
ATOM 647 O O . GLU A 1 84 ? -21.579 -0.542 -5.801 1.00 93.38 84 GLU A O 1
ATOM 652 N N . GLU A 1 85 ? -20.007 0.234 -4.399 1.00 93.75 85 GLU A N 1
ATOM 653 C CA . GLU A 1 85 ? -19.208 0.936 -5.412 1.00 93.75 85 GLU A CA 1
ATOM 654 C C . GLU A 1 85 ? -18.137 0.034 -6.052 1.00 93.75 85 GLU A C 1
ATOM 656 O O . GLU A 1 85 ? -17.464 0.433 -7.006 1.00 93.75 85 GLU A O 1
ATOM 661 N N . LEU A 1 86 ? -17.961 -1.196 -5.552 1.00 92.12 86 LEU A N 1
ATOM 662 C CA . LEU A 1 86 ? -16.936 -2.109 -6.050 1.00 92.12 86 LEU A CA 1
ATOM 663 C C . LEU A 1 86 ? -17.293 -2.658 -7.435 1.00 92.12 86 LEU A C 1
ATOM 665 O O . LEU A 1 86 ? -18.287 -3.365 -7.613 1.00 92.12 86 LEU A O 1
ATOM 669 N N . LEU A 1 87 ? -16.399 -2.430 -8.397 1.00 91.12 87 LEU A N 1
ATOM 670 C CA . LEU A 1 87 ? -16.510 -2.959 -9.756 1.00 91.12 87 LEU A CA 1
ATOM 671 C C . LEU A 1 87 ? -16.520 -4.507 -9.781 1.00 91.12 87 LEU A C 1
ATOM 673 O O . LEU A 1 87 ? -15.972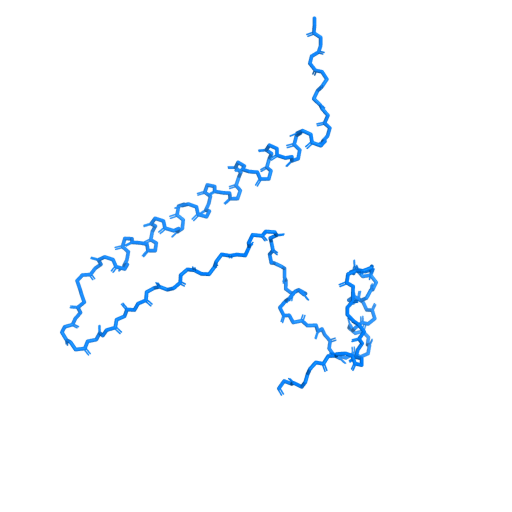 -5.160 -8.879 1.00 91.12 87 LEU A O 1
ATOM 677 N N . PRO A 1 88 ? -17.157 -5.139 -10.784 1.00 88.50 88 PRO A N 1
ATOM 678 C CA . PRO A 1 88 ? -17.027 -6.581 -11.007 1.00 88.50 88 PRO A CA 1
ATOM 679 C C . PRO A 1 88 ? -15.563 -6.958 -11.302 1.00 88.50 88 PRO A C 1
ATOM 681 O O . PRO A 1 88 ? -14.809 -6.131 -11.815 1.00 88.50 88 PRO A O 1
ATOM 684 N N . ILE A 1 89 ? -15.171 -8.185 -10.938 1.00 83.06 89 ILE A N 1
ATOM 685 C CA . ILE A 1 89 ? -13.833 -8.750 -11.208 1.00 83.06 89 ILE A CA 1
ATOM 686 C C . ILE A 1 89 ? -13.972 -9.818 -12.287 1.00 83.06 89 ILE A C 1
ATOM 688 O O . ILE A 1 89 ? -14.954 -10.589 -12.183 1.00 83.06 89 ILE A O 1
#